Protein AF-A0A2J8X4L7-F1 (afdb_monomer_lite)

Structure (mmCIF, N/CA/C/O backbone):
data_AF-A0A2J8X4L7-F1
#
_entry.id   AF-A0A2J8X4L7-F1
#
loop_
_atom_site.group_PDB
_atom_site.id
_atom_site.type_symbol
_atom_site.label_atom_id
_atom_site.label_alt_id
_atom_site.label_comp_id
_atom_site.label_asym_id
_atom_site.label_entity_id
_atom_site.label_seq_id
_atom_site.pdbx_PDB_ins_code
_atom_site.Cartn_x
_atom_site.Cartn_y
_atom_site.Cartn_z
_atom_site.occupancy
_atom_site.B_iso_or_equiv
_atom_site.auth_seq_id
_atom_site.auth_comp_id
_atom_site.auth_asym_id
_atom_site.auth_atom_id
_atom_site.pdbx_PDB_model_num
ATOM 1 N N . MET A 1 1 ? 65.321 -14.243 25.530 1.00 41.88 1 MET A N 1
ATOM 2 C CA . MET A 1 1 ? 64.568 -14.262 24.257 1.00 41.88 1 MET A CA 1
ATOM 3 C C . MET A 1 1 ? 63.182 -13.701 24.547 1.00 41.88 1 MET A C 1
ATOM 5 O O . MET A 1 1 ? 62.448 -14.316 25.307 1.00 41.88 1 MET A O 1
ATOM 9 N N . LYS A 1 2 ? 62.900 -12.460 24.127 1.00 49.28 2 LYS A N 1
ATOM 10 C CA . LYS A 1 2 ? 61.710 -11.702 24.555 1.00 49.28 2 LYS A CA 1
ATOM 11 C C . LYS A 1 2 ? 60.531 -11.986 23.617 1.00 49.28 2 LYS A C 1
ATOM 13 O O . LYS A 1 2 ? 60.676 -11.901 22.403 1.00 49.28 2 LYS A O 1
ATOM 18 N N . LEU A 1 3 ? 59.402 -12.346 24.229 1.00 53.72 3 LEU A N 1
ATOM 19 C CA . LEU A 1 3 ? 58.097 -12.637 23.634 1.00 53.72 3 LEU A CA 1
ATOM 20 C C . LEU A 1 3 ? 57.645 -11.536 22.662 1.00 53.72 3 LEU A C 1
ATOM 22 O O . LEU A 1 3 ? 57.226 -10.465 23.090 1.00 53.72 3 LEU A O 1
ATOM 26 N N . LEU A 1 4 ? 57.670 -11.833 21.363 1.00 53.97 4 LEU A N 1
ATOM 27 C CA . LEU A 1 4 ? 57.126 -10.981 20.302 1.00 53.97 4 LEU A CA 1
ATOM 28 C C . LEU A 1 4 ? 55.943 -11.680 19.602 1.00 53.97 4 LEU A C 1
ATOM 30 O O . LEU A 1 4 ? 55.867 -11.715 18.385 1.00 53.97 4 LEU A O 1
ATOM 34 N N . HIS A 1 5 ? 55.047 -12.317 20.360 1.00 58.62 5 HIS A N 1
ATOM 35 C CA . HIS A 1 5 ? 53.978 -13.159 19.795 1.00 58.62 5 HIS A CA 1
ATOM 36 C C . HIS A 1 5 ? 52.520 -12.667 19.961 1.00 58.62 5 HIS A C 1
ATOM 38 O O . HIS A 1 5 ? 51.714 -13.035 19.109 1.00 58.62 5 HIS A O 1
ATOM 44 N N . PRO A 1 6 ? 52.114 -11.826 20.943 1.00 57.22 6 PRO A N 1
ATOM 45 C CA . PRO A 1 6 ? 50.683 -11.546 21.125 1.00 57.22 6 PRO A CA 1
ATOM 46 C C . PRO A 1 6 ? 50.122 -10.506 20.136 1.00 57.22 6 PRO A C 1
ATOM 48 O O . PRO A 1 6 ? 48.962 -10.590 19.743 1.00 57.22 6 PRO A O 1
ATOM 51 N N . ALA A 1 7 ? 50.938 -9.546 19.684 1.00 58.19 7 ALA A N 1
ATOM 52 C CA . ALA A 1 7 ? 50.479 -8.470 18.798 1.00 58.19 7 ALA A CA 1
ATOM 53 C C . ALA A 1 7 ? 50.222 -8.945 17.356 1.00 58.19 7 ALA A C 1
ATOM 55 O O . ALA A 1 7 ? 49.284 -8.486 16.707 1.00 58.19 7 ALA A O 1
ATOM 56 N N . PHE A 1 8 ? 51.017 -9.904 16.870 1.00 58.50 8 PHE A N 1
ATOM 57 C CA . PHE A 1 8 ? 50.880 -10.440 15.514 1.00 58.50 8 PHE A CA 1
ATOM 58 C C . PHE A 1 8 ? 49.604 -11.268 15.343 1.00 58.50 8 PHE A C 1
ATOM 60 O O . PHE A 1 8 ? 48.940 -11.152 14.317 1.00 58.50 8 PHE A O 1
ATOM 67 N N . GLN A 1 9 ? 49.220 -12.050 16.357 1.00 60.84 9 GLN A N 1
ATOM 68 C CA . GLN A 1 9 ? 47.993 -12.848 16.298 1.00 60.84 9 GLN A CA 1
ATOM 69 C C . GLN A 1 9 ? 46.729 -11.986 16.319 1.00 60.84 9 GLN A C 1
ATOM 71 O O . GLN A 1 9 ? 45.790 -12.266 15.580 1.00 60.84 9 GLN A O 1
ATOM 76 N N . SER A 1 10 ? 46.725 -10.904 17.103 1.00 65.75 10 SER A N 1
ATOM 77 C CA . SER A 1 10 ? 45.596 -9.967 17.145 1.00 65.75 10 SER A CA 1
ATOM 78 C C . SER A 1 10 ? 45.415 -9.235 15.808 1.00 65.75 10 SER A C 1
ATOM 80 O O . SER A 1 10 ? 44.303 -9.119 15.298 1.00 65.75 10 SER A O 1
ATOM 82 N N . CYS A 1 11 ? 46.521 -8.828 15.178 1.00 65.94 11 CYS A N 1
ATOM 83 C CA . CYS A 1 11 ? 46.486 -8.182 13.866 1.00 65.94 11 CYS A CA 1
ATOM 84 C C . CYS A 1 11 ? 45.993 -9.142 12.766 1.00 65.94 11 CYS A C 1
ATOM 86 O O . CYS A 1 11 ? 45.191 -8.757 11.920 1.00 65.94 11 CYS A O 1
ATOM 88 N N . LEU A 1 12 ? 46.408 -10.413 12.821 1.00 69.62 12 LEU A N 1
ATOM 89 C CA . LEU A 1 12 ? 46.002 -11.445 11.862 1.00 69.62 12 LEU A CA 1
ATOM 90 C C . LEU A 1 12 ? 44.518 -11.841 12.001 1.00 69.62 12 LEU A C 1
ATOM 92 O O . LEU A 1 12 ? 43.857 -12.140 11.012 1.00 69.62 12 LEU A O 1
ATOM 96 N N . LEU A 1 13 ? 43.970 -11.814 13.219 1.00 70.75 13 LEU A N 1
ATOM 97 C CA . LEU A 1 13 ? 42.541 -12.049 13.454 1.00 70.75 13 LEU A CA 1
ATOM 98 C C . LEU A 1 13 ? 41.678 -10.884 12.946 1.00 70.75 13 LEU A C 1
ATOM 100 O O . LEU A 1 13 ? 40.623 -11.115 12.357 1.00 70.75 13 LEU A O 1
ATOM 104 N N . LEU A 1 14 ? 42.137 -9.640 13.115 1.00 68.81 14 LEU A N 1
ATOM 105 C CA . LEU A 1 14 ? 41.434 -8.455 12.613 1.00 68.81 14 LEU A CA 1
ATOM 106 C C . LEU A 1 14 ? 41.396 -8.401 11.078 1.00 68.81 14 LEU A C 1
ATOM 108 O O . LEU A 1 14 ? 40.374 -8.009 10.513 1.00 68.81 14 LEU A O 1
ATOM 112 N N . THR A 1 15 ? 42.458 -8.838 10.392 1.00 67.88 15 THR A N 1
ATOM 113 C CA . THR A 1 15 ? 42.451 -8.932 8.922 1.00 67.88 15 THR A CA 1
ATOM 114 C C . THR A 1 15 ? 41.517 -10.035 8.424 1.00 67.88 15 THR A C 1
ATOM 116 O O . THR A 1 15 ? 40.783 -9.814 7.462 1.00 67.88 15 THR A O 1
ATOM 119 N N . LEU A 1 16 ? 41.460 -11.184 9.107 1.00 66.56 16 LEU A N 1
ATOM 120 C CA . LEU A 1 16 ? 40.540 -12.277 8.764 1.00 66.56 16 LEU A CA 1
ATOM 121 C C . LEU A 1 16 ? 39.060 -11.892 8.945 1.00 66.56 16 LEU A C 1
ATOM 123 O O . LEU A 1 16 ? 38.248 -12.210 8.078 1.00 66.56 16 LEU A O 1
ATOM 127 N N . LEU A 1 17 ? 38.700 -11.151 10.004 1.00 65.38 17 LEU A N 1
ATOM 128 C CA . LEU A 1 17 ? 37.323 -10.659 10.186 1.00 65.38 17 LEU A CA 1
ATOM 129 C C . LEU A 1 17 ? 36.916 -9.602 9.143 1.00 65.38 17 LEU A C 1
ATOM 131 O O . LEU A 1 17 ? 35.737 -9.510 8.797 1.00 65.38 17 LEU A O 1
ATOM 135 N N . GLY A 1 18 ? 37.870 -8.818 8.630 1.00 61.31 18 GLY A N 1
ATOM 136 C CA . GLY A 1 18 ? 37.622 -7.847 7.560 1.00 61.31 18 GLY A CA 1
ATOM 137 C C . GLY A 1 18 ? 37.241 -8.505 6.230 1.00 61.31 18 GLY A C 1
ATOM 138 O O . GLY A 1 18 ? 36.377 -7.991 5.523 1.00 61.31 18 GLY A O 1
ATOM 139 N N . LEU A 1 19 ? 37.817 -9.674 5.927 1.00 59.84 19 LEU A N 1
ATOM 140 C CA . LEU A 1 19 ? 37.539 -10.423 4.694 1.00 59.84 19 LEU A CA 1
ATOM 141 C C . LEU A 1 19 ? 36.166 -11.115 4.686 1.00 59.84 19 LEU A C 1
ATOM 143 O O . LEU A 1 19 ? 35.641 -11.400 3.615 1.00 59.84 19 LEU A O 1
ATOM 147 N N . TRP A 1 20 ? 35.555 -11.375 5.845 1.00 55.44 20 TRP A N 1
ATOM 148 C CA . TRP A 1 20 ? 34.217 -11.985 5.915 1.00 55.44 20 TRP A CA 1
ATOM 149 C C . TRP A 1 20 ? 33.065 -10.979 5.863 1.00 55.44 20 TRP A C 1
ATOM 151 O O . TRP A 1 20 ? 31.916 -11.378 5.688 1.00 55.44 20 TRP A O 1
ATOM 161 N N . ARG A 1 21 ? 33.345 -9.674 5.978 1.00 56.53 21 ARG A N 1
ATOM 162 C CA . ARG A 1 21 ? 32.320 -8.626 5.841 1.00 56.53 21 ARG A CA 1
ATOM 163 C C . ARG A 1 21 ? 32.002 -8.244 4.398 1.00 56.53 21 ARG A C 1
ATOM 165 O O . ARG A 1 21 ? 31.060 -7.490 4.183 1.00 56.53 21 ARG A O 1
ATOM 172 N N . THR A 1 22 ? 32.721 -8.773 3.414 1.00 55.75 22 THR A N 1
ATOM 173 C CA . THR A 1 22 ? 32.337 -8.628 2.009 1.00 55.75 22 THR A CA 1
ATOM 174 C C . THR A 1 22 ? 31.412 -9.779 1.628 1.00 55.75 22 THR A C 1
ATOM 176 O O . THR A 1 22 ? 31.805 -10.715 0.933 1.00 55.75 22 THR A O 1
ATOM 179 N N . THR A 1 23 ? 30.173 -9.748 2.118 1.00 59.75 23 THR A N 1
ATOM 180 C CA . THR A 1 23 ? 29.105 -10.509 1.465 1.00 59.75 23 THR A CA 1
ATOM 181 C C . THR A 1 23 ? 28.982 -9.988 0.034 1.00 59.75 23 THR A C 1
ATOM 183 O O . THR A 1 23 ? 28.881 -8.770 -0.136 1.00 59.75 23 THR A O 1
ATOM 186 N N . PRO A 1 24 ? 29.000 -10.849 -0.996 1.00 52.00 24 PRO A N 1
ATOM 187 C CA . PRO A 1 24 ? 28.697 -10.406 -2.341 1.00 52.00 24 PRO A CA 1
ATOM 188 C C . PRO A 1 24 ? 27.231 -9.989 -2.334 1.00 52.00 24 PRO A C 1
ATOM 190 O O . PRO A 1 24 ? 26.341 -10.821 -2.155 1.00 52.00 24 PRO A O 1
ATOM 193 N N . GLU A 1 25 ? 26.978 -8.695 -2.486 1.00 56.75 25 GLU A N 1
ATOM 194 C CA . GLU A 1 25 ? 25.675 -8.242 -2.939 1.00 56.75 25 GLU A CA 1
ATOM 195 C C . GLU A 1 25 ? 25.416 -8.975 -4.259 1.00 56.75 25 GLU A C 1
ATOM 197 O O . GLU A 1 25 ? 26.268 -8.970 -5.153 1.00 56.75 25 GLU A O 1
ATOM 202 N N . ALA A 1 26 ? 24.304 -9.706 -4.350 1.00 54.38 26 ALA A N 1
ATOM 203 C CA . ALA A 1 26 ? 23.926 -10.449 -5.546 1.00 54.38 26 ALA A CA 1
ATOM 204 C C . ALA A 1 26 ? 23.531 -9.456 -6.649 1.00 54.38 26 ALA A C 1
ATOM 206 O O . ALA A 1 26 ? 22.364 -9.260 -6.971 1.00 54.38 26 ALA A O 1
ATOM 207 N N . HIS A 1 27 ? 24.521 -8.771 -7.203 1.00 52.62 27 HIS A N 1
ATOM 208 C CA . HIS A 1 27 ? 24.383 -7.873 -8.328 1.00 52.62 27 HIS A CA 1
ATOM 209 C C . HIS A 1 27 ? 24.636 -8.669 -9.596 1.00 52.62 27 HIS A C 1
ATOM 211 O O . HIS A 1 27 ? 25.738 -8.701 -10.142 1.00 52.62 27 HIS A O 1
ATOM 217 N N . ALA A 1 28 ? 23.580 -9.312 -10.087 1.00 53.94 28 ALA A N 1
ATOM 218 C CA . ALA A 1 28 ? 23.499 -9.696 -11.488 1.00 53.94 28 ALA A CA 1
ATOM 219 C C . ALA A 1 28 ? 23.266 -8.429 -12.336 1.00 53.94 28 ALA A C 1
ATOM 221 O O . ALA A 1 28 ? 22.210 -8.237 -12.932 1.00 53.94 28 ALA A O 1
ATOM 222 N N . SER A 1 29 ? 24.242 -7.522 -12.343 1.00 51.88 29 SER A N 1
ATOM 223 C CA . SER A 1 29 ? 24.192 -6.295 -13.134 1.00 51.88 29 SER A CA 1
ATOM 224 C C . SER A 1 29 ? 24.760 -6.587 -14.518 1.00 51.88 29 SER A C 1
ATOM 226 O O . SER A 1 29 ? 25.973 -6.621 -14.713 1.00 51.88 29 SER A O 1
ATOM 228 N N . SER A 1 30 ? 23.876 -6.815 -15.490 1.00 56.31 30 SER A N 1
ATOM 229 C CA . SER A 1 30 ? 24.248 -6.784 -16.906 1.00 56.31 30 SER A CA 1
ATOM 230 C C . SER A 1 30 ? 24.681 -5.356 -17.268 1.00 56.31 30 SER A C 1
ATOM 232 O O . SER A 1 30 ? 23.927 -4.420 -16.977 1.00 56.31 30 SER A O 1
ATOM 234 N N . PRO A 1 31 ? 25.845 -5.140 -17.907 1.00 53.81 31 PRO A N 1
ATOM 235 C CA . PRO A 1 31 ? 26.269 -3.804 -18.300 1.00 53.81 31 PRO A CA 1
ATOM 236 C C . PRO A 1 31 ? 25.279 -3.245 -19.331 1.00 53.81 31 PRO A C 1
ATOM 238 O O . PRO A 1 31 ? 25.219 -3.727 -20.459 1.00 53.81 31 PRO A O 1
ATOM 241 N N . GLY A 1 32 ? 24.474 -2.257 -18.930 1.00 64.69 32 GLY A N 1
ATOM 242 C CA . GLY A 1 32 ? 23.576 -1.512 -19.822 1.00 64.69 32 GLY A CA 1
ATOM 243 C C . GLY A 1 32 ? 22.081 -1.565 -19.492 1.00 64.69 32 GLY A C 1
ATOM 244 O O . GLY A 1 32 ? 21.329 -0.788 -20.075 1.00 64.69 32 GLY A O 1
ATOM 245 N N . ALA A 1 33 ? 21.631 -2.407 -18.557 1.00 64.25 33 ALA A N 1
ATOM 246 C CA . ALA A 1 33 ? 20.255 -2.333 -18.060 1.00 64.25 33 ALA A CA 1
ATOM 247 C C . ALA A 1 33 ? 20.178 -1.334 -16.890 1.00 64.25 33 ALA A C 1
ATOM 249 O O . ALA A 1 33 ? 21.049 -1.385 -16.015 1.00 64.25 33 ALA A O 1
ATOM 250 N N . PRO A 1 34 ? 19.175 -0.434 -16.832 1.00 68.94 34 PRO A N 1
ATOM 251 C CA . PRO A 1 34 ? 18.938 0.345 -15.623 1.00 68.94 34 PRO A CA 1
ATOM 252 C C . PRO A 1 34 ? 18.727 -0.633 -14.465 1.00 68.94 34 PRO A C 1
ATOM 254 O O . PRO A 1 34 ? 17.898 -1.540 -14.551 1.00 68.94 34 PRO A O 1
ATOM 257 N N . ALA A 1 35 ? 19.528 -0.495 -13.410 1.00 79.56 35 ALA A N 1
ATOM 258 C CA . ALA A 1 35 ? 19.450 -1.385 -12.264 1.00 79.56 35 ALA A CA 1
ATOM 259 C C . ALA A 1 35 ? 18.067 -1.239 -11.610 1.00 79.56 35 ALA A C 1
ATOM 261 O O . ALA A 1 35 ? 17.707 -0.158 -11.142 1.00 79.56 35 ALA A O 1
ATOM 262 N N . ILE A 1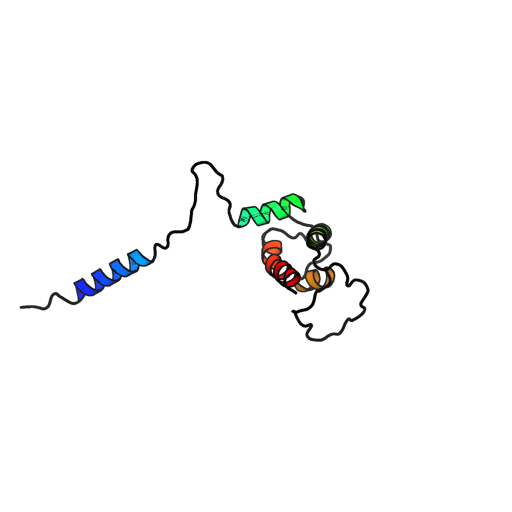 36 ? 17.287 -2.323 -11.598 1.00 88.88 36 ILE A N 1
ATOM 263 C CA . ILE A 1 36 ? 16.029 -2.385 -10.853 1.00 88.88 36 ILE A CA 1
ATOM 264 C C . ILE A 1 36 ? 16.359 -2.205 -9.371 1.00 88.88 36 ILE A C 1
ATOM 266 O O . ILE A 1 36 ? 17.175 -2.938 -8.813 1.00 88.88 36 ILE A O 1
ATOM 270 N N . SER A 1 37 ? 15.732 -1.215 -8.742 1.00 92.94 37 SER A N 1
ATOM 271 C CA . SER A 1 37 ? 15.904 -0.894 -7.324 1.00 92.94 37 SER A CA 1
ATOM 272 C C . SER A 1 37 ? 14.592 -1.089 -6.569 1.00 92.94 37 SER A C 1
ATOM 274 O O . SER A 1 37 ? 13.518 -1.089 -7.172 1.00 92.94 37 SER A O 1
ATOM 276 N N . ALA A 1 38 ? 14.639 -1.199 -5.239 1.00 91.62 38 ALA A N 1
ATOM 277 C CA . ALA A 1 38 ? 13.419 -1.281 -4.429 1.00 91.62 38 ALA A CA 1
ATOM 278 C C . ALA A 1 38 ? 12.469 -0.089 -4.679 1.00 91.62 38 ALA A C 1
ATOM 280 O O . ALA A 1 38 ? 11.258 -0.268 -4.782 1.00 91.62 38 ALA A O 1
ATOM 281 N N . ALA A 1 39 ? 13.026 1.112 -4.869 1.00 93.44 39 ALA A N 1
ATOM 282 C CA . ALA A 1 39 ? 12.257 2.318 -5.170 1.00 93.44 39 ALA A CA 1
ATOM 283 C C . ALA A 1 39 ? 11.525 2.245 -6.521 1.00 93.44 39 ALA A C 1
ATOM 285 O O . ALA A 1 39 ? 10.461 2.841 -6.663 1.00 93.44 39 ALA A O 1
ATOM 286 N N . SER A 1 40 ? 12.055 1.501 -7.501 1.00 94.81 40 SER A N 1
ATOM 287 C CA . SER A 1 40 ? 11.438 1.403 -8.8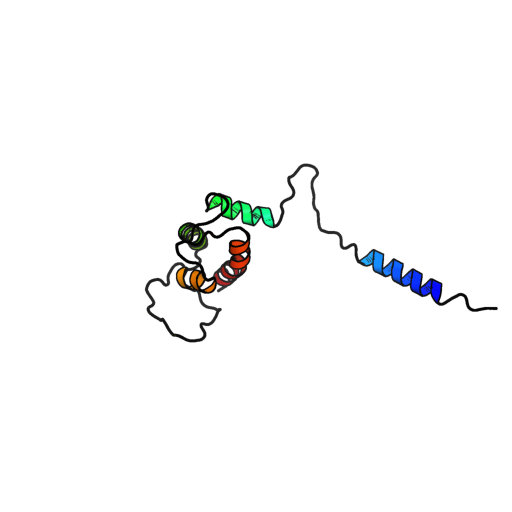31 1.00 94.81 40 SER A CA 1
ATOM 288 C C . SER A 1 40 ? 10.048 0.758 -8.800 1.00 94.81 40 SER A C 1
ATOM 290 O O . SER A 1 40 ? 9.163 1.206 -9.521 1.00 94.81 40 SER A O 1
ATOM 292 N N . PHE A 1 41 ? 9.815 -0.215 -7.913 1.00 95.69 41 PHE A N 1
ATOM 293 C CA . PHE A 1 41 ? 8.500 -0.845 -7.748 1.00 95.69 41 PHE A CA 1
ATOM 294 C C . PHE A 1 41 ? 7.475 0.116 -7.145 1.00 95.69 41 PHE A C 1
ATOM 296 O O . PHE A 1 41 ? 6.338 0.194 -7.602 1.00 95.69 41 PHE A O 1
ATOM 303 N N . LEU A 1 42 ? 7.889 0.869 -6.127 1.00 95.62 42 LEU A N 1
ATOM 304 C CA . LEU A 1 42 ? 7.044 1.863 -5.475 1.00 95.62 42 LEU A CA 1
ATOM 305 C C . LEU A 1 42 ? 6.670 2.993 -6.443 1.00 95.62 42 LEU A C 1
ATOM 307 O O . LEU A 1 42 ? 5.504 3.374 -6.533 1.00 95.62 42 LEU A O 1
ATOM 311 N N . GLN A 1 43 ? 7.653 3.474 -7.209 1.00 95.38 43 GLN A N 1
ATOM 312 C CA . GLN A 1 43 ? 7.447 4.510 -8.214 1.00 95.38 43 GLN A CA 1
ATOM 313 C C . GLN A 1 43 ? 6.531 4.027 -9.345 1.00 95.38 43 GLN A C 1
ATOM 315 O O . GLN A 1 43 ? 5.672 4.786 -9.783 1.00 95.38 43 GLN A O 1
ATOM 320 N N . ASP A 1 44 ? 6.672 2.775 -9.795 1.00 96.00 44 ASP A N 1
ATOM 321 C CA . ASP A 1 44 ? 5.786 2.186 -10.806 1.00 96.00 44 ASP A CA 1
ATOM 322 C C . ASP A 1 44 ? 4.328 2.129 -10.323 1.00 96.00 44 ASP A C 1
ATOM 324 O O . ASP A 1 44 ? 3.421 2.512 -11.061 1.00 96.00 44 ASP A O 1
ATOM 328 N N . LEU A 1 45 ? 4.089 1.740 -9.066 1.00 97.00 45 LEU A N 1
ATOM 329 C CA . LEU A 1 45 ? 2.742 1.736 -8.486 1.00 97.00 45 LEU A CA 1
ATOM 330 C C . LEU A 1 45 ? 2.141 3.145 -8.415 1.00 97.00 45 LEU A C 1
ATOM 332 O O . LEU A 1 45 ? 1.000 3.349 -8.834 1.00 97.00 45 LEU A O 1
ATOM 336 N N . ILE A 1 46 ? 2.908 4.124 -7.929 1.00 97.31 46 ILE A N 1
ATOM 337 C CA . ILE A 1 46 ? 2.459 5.521 -7.856 1.00 97.31 46 ILE A CA 1
ATOM 338 C C . ILE A 1 46 ? 2.194 6.074 -9.256 1.00 97.31 46 ILE A C 1
ATOM 340 O O . ILE A 1 46 ? 1.187 6.741 -9.465 1.00 97.31 46 ILE A O 1
ATOM 344 N N . HIS A 1 47 ? 3.045 5.759 -10.230 1.00 96.31 47 HIS A N 1
ATOM 345 C CA . HIS A 1 47 ? 2.861 6.200 -11.608 1.00 96.31 47 HIS A CA 1
ATOM 346 C C . HIS A 1 47 ? 1.626 5.573 -12.266 1.00 96.31 47 HIS A C 1
ATOM 348 O O . HIS A 1 47 ? 0.915 6.239 -13.014 1.00 96.31 47 HIS A O 1
ATOM 354 N N . ARG A 1 48 ? 1.356 4.293 -11.990 1.00 96.62 48 ARG A N 1
ATOM 355 C CA . ARG A 1 48 ? 0.251 3.552 -12.608 1.00 96.62 48 ARG A CA 1
ATOM 356 C C . ARG A 1 48 ? -1.117 3.943 -12.056 1.00 96.62 48 ARG A C 1
ATOM 358 O O . ARG A 1 48 ? -2.090 3.937 -12.806 1.00 96.62 48 ARG A O 1
ATOM 365 N N . TYR A 1 49 ? -1.202 4.224 -10.759 1.00 97.44 49 TYR A N 1
ATOM 366 C CA . TYR A 1 49 ? -2.477 4.480 -10.083 1.00 97.44 49 TYR A CA 1
ATOM 367 C C . TYR A 1 49 ? -2.682 5.945 -9.682 1.00 97.44 49 TYR A C 1
ATOM 369 O O . TYR A 1 49 ? -3.815 6.333 -9.402 1.00 97.44 49 TYR A O 1
ATOM 377 N N . GLY A 1 50 ? -1.619 6.745 -9.621 1.00 96.62 50 GLY A N 1
ATOM 378 C CA . GLY A 1 50 ? -1.620 8.088 -9.048 1.00 96.62 50 GLY A CA 1
ATOM 379 C C . GLY A 1 50 ? -1.389 9.213 -10.043 1.00 96.62 50 GLY A C 1
ATOM 380 O O . GLY A 1 50 ? -1.321 9.021 -11.254 1.00 96.62 50 GLY A O 1
ATOM 381 N N . GLU A 1 51 ? -1.269 10.416 -9.488 1.00 94.00 51 GLU A N 1
ATOM 382 C CA . GLU A 1 51 ? -0.978 11.653 -10.208 1.00 94.00 51 GLU A CA 1
ATOM 383 C C . GLU A 1 51 ? -0.004 12.503 -9.381 1.00 94.00 51 GLU A C 1
ATOM 385 O O . GLU A 1 51 ? -0.144 12.620 -8.163 1.00 94.00 51 GLU A O 1
ATOM 390 N N . GLY A 1 52 ? 0.987 13.117 -10.035 1.00 88.81 52 GLY A N 1
ATOM 391 C CA . GLY A 1 52 ? 1.924 14.033 -9.371 1.00 88.81 52 GLY A CA 1
ATOM 392 C C . GLY A 1 52 ? 2.659 13.409 -8.178 1.00 88.81 52 GLY A C 1
ATOM 393 O O . GLY A 1 52 ? 2.662 13.992 -7.098 1.00 88.81 52 GLY A O 1
ATOM 394 N N . ASP A 1 53 ? 3.224 12.212 -8.368 1.00 94.94 53 ASP A N 1
ATOM 395 C CA . ASP A 1 53 ? 4.007 11.462 -7.369 1.00 94.94 53 ASP A CA 1
ATOM 396 C C . ASP A 1 53 ? 3.245 11.055 -6.093 1.00 94.94 53 ASP A C 1
ATOM 398 O O . ASP A 1 53 ? 3.849 10.722 -5.071 1.00 94.94 53 ASP A O 1
ATOM 402 N N . SER A 1 54 ? 1.911 11.035 -6.141 1.00 97.75 54 SER A N 1
ATOM 403 C CA . SER A 1 54 ? 1.086 10.593 -5.017 1.00 97.75 54 SER A CA 1
ATOM 404 C C . SER A 1 54 ? -0.213 9.924 -5.461 1.00 97.75 54 SER A C 1
ATOM 406 O O . SER A 1 54 ? -0.656 10.053 -6.603 1.00 97.75 54 SER A O 1
ATOM 408 N N . LEU A 1 55 ? -0.841 9.214 -4.530 1.00 98.44 55 LEU A N 1
ATOM 409 C CA . LEU A 1 55 ? -2.183 8.666 -4.671 1.00 98.44 55 LEU A CA 1
ATOM 410 C C . LEU A 1 55 ? -3.163 9.494 -3.839 1.00 98.44 55 LEU A C 1
ATOM 412 O O . LEU A 1 55 ? -2.904 9.841 -2.686 1.00 98.44 55 LEU A O 1
ATOM 416 N N . THR A 1 56 ? -4.334 9.763 -4.399 1.00 98.00 56 THR A N 1
ATOM 417 C CA . THR A 1 56 ? -5.523 10.083 -3.603 1.00 98.00 56 THR A CA 1
ATOM 418 C C . THR A 1 56 ? -6.034 8.830 -2.891 1.00 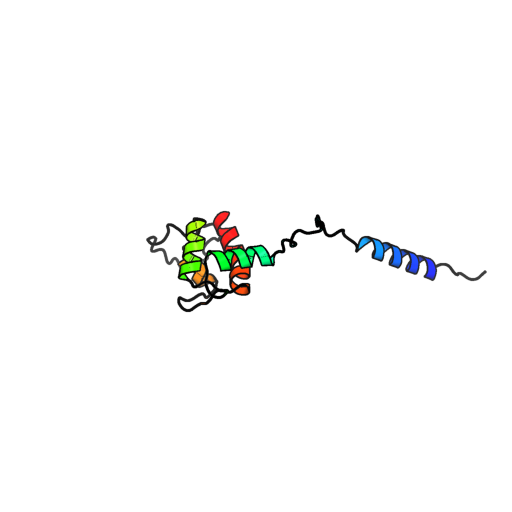98.00 56 THR A C 1
ATOM 420 O O . THR A 1 56 ? -5.742 7.702 -3.300 1.00 98.00 56 THR A O 1
ATOM 423 N N . LEU A 1 57 ? -6.869 9.003 -1.863 1.00 97.31 57 LEU A N 1
ATOM 424 C CA . LEU A 1 57 ? -7.471 7.865 -1.165 1.00 97.31 57 LEU A CA 1
AT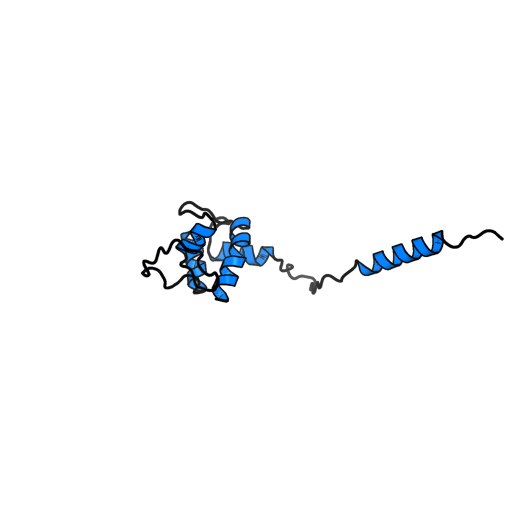OM 425 C C . LEU A 1 57 ? -8.329 6.991 -2.100 1.00 97.31 57 LEU A C 1
ATOM 427 O O . LEU A 1 57 ? -8.320 5.763 -2.003 1.00 97.31 57 LEU A O 1
ATOM 431 N N . GLN A 1 58 ? -9.016 7.612 -3.063 1.00 96.81 58 GLN A N 1
ATOM 432 C CA . GLN A 1 58 ? -9.790 6.902 -4.082 1.00 96.81 58 GLN A CA 1
ATOM 433 C C . GLN A 1 58 ? -8.894 6.069 -5.014 1.00 96.81 58 GLN A C 1
ATOM 435 O O . GLN A 1 58 ? -9.243 4.935 -5.341 1.00 96.81 58 GLN A O 1
ATOM 440 N N . GLN A 1 59 ? -7.742 6.601 -5.429 1.00 98.25 59 GLN A N 1
ATOM 441 C CA . GLN A 1 59 ? -6.778 5.871 -6.262 1.00 98.25 59 GLN A CA 1
ATOM 442 C C . GLN A 1 59 ? -6.130 4.713 -5.500 1.00 98.25 59 GLN A C 1
ATOM 444 O O . GLN A 1 59 ? -6.034 3.610 -6.037 1.00 98.25 59 GLN A O 1
ATOM 449 N N . LEU A 1 60 ? -5.779 4.916 -4.225 1.00 97.69 60 LEU A N 1
ATOM 450 C CA . LEU A 1 60 ? -5.321 3.826 -3.365 1.00 97.69 60 LEU A CA 1
ATOM 451 C C . LEU A 1 60 ? -6.403 2.744 -3.237 1.00 97.69 60 LEU A C 1
ATOM 453 O O . LEU A 1 60 ? -6.112 1.563 -3.395 1.00 97.69 60 LEU A O 1
ATOM 457 N N . LYS A 1 61 ? -7.672 3.122 -3.044 1.00 96.38 61 LYS A N 1
ATOM 458 C CA . LYS A 1 61 ? -8.790 2.165 -3.027 1.00 96.38 61 LYS A CA 1
ATOM 459 C C . LYS A 1 61 ? -8.929 1.399 -4.343 1.00 96.38 61 LYS A C 1
ATOM 461 O O . LYS A 1 61 ? -9.211 0.207 -4.313 1.00 96.38 61 LYS A O 1
ATOM 466 N N . ALA A 1 62 ? -8.723 2.052 -5.485 1.00 96.50 62 ALA A N 1
ATOM 467 C CA . ALA A 1 62 ? -8.740 1.387 -6.786 1.00 96.50 62 ALA A CA 1
ATOM 468 C C . ALA A 1 62 ? -7.609 0.351 -6.919 1.00 96.50 62 ALA A C 1
ATOM 470 O O . ALA A 1 62 ? -7.868 -0.756 -7.390 1.00 96.50 62 ALA A O 1
ATOM 471 N N . LEU A 1 63 ? -6.400 0.673 -6.441 1.00 97.12 63 LEU A N 1
ATOM 472 C CA . LEU A 1 63 ? -5.293 -0.284 -6.339 1.00 97.12 63 LEU A CA 1
ATOM 473 C C . LEU A 1 63 ? -5.675 -1.487 -5.464 1.00 97.12 63 LEU A C 1
ATOM 475 O O . LEU A 1 63 ? -5.491 -2.623 -5.886 1.00 97.12 63 LEU A O 1
ATOM 479 N N . LEU A 1 64 ? -6.248 -1.259 -4.277 1.00 96.62 64 LEU A N 1
ATOM 480 C CA . LEU A 1 64 ? -6.659 -2.356 -3.391 1.00 96.62 64 LEU A CA 1
ATOM 481 C C . LEU A 1 64 ? -7.743 -3.232 -4.016 1.00 96.62 64 LEU A C 1
ATOM 483 O O . LEU A 1 64 ? -7.638 -4.452 -3.961 1.00 96.62 64 LEU A O 1
ATOM 487 N N . ASN A 1 65 ? -8.727 -2.627 -4.681 1.00 95.00 65 ASN A N 1
ATOM 488 C CA . ASN A 1 65 ? -9.759 -3.369 -5.398 1.00 95.00 65 ASN A CA 1
ATOM 489 C C . ASN A 1 65 ? -9.174 -4.229 -6.528 1.00 95.00 65 ASN A C 1
ATOM 491 O O . ASN A 1 65 ? -9.659 -5.329 -6.751 1.00 95.00 65 ASN A O 1
ATOM 495 N N . HIS A 1 66 ? -8.144 -3.751 -7.238 1.00 96.12 66 HIS A N 1
ATOM 496 C CA . HIS A 1 66 ? -7.467 -4.539 -8.274 1.00 96.12 66 HIS A CA 1
ATOM 497 C C . HIS A 1 66 ? -6.753 -5.775 -7.707 1.00 96.12 66 HIS A C 1
ATOM 499 O O . HIS A 1 66 ? -6.585 -6.766 -8.411 1.00 96.12 66 HIS A O 1
ATOM 505 N N . LEU A 1 67 ? -6.343 -5.710 -6.441 1.00 95.38 67 LEU A N 1
ATOM 506 C CA . LEU A 1 67 ? -5.706 -6.803 -5.711 1.00 95.38 67 LEU A CA 1
ATOM 507 C C . LEU A 1 67 ? -6.715 -7.658 -4.924 1.00 95.38 67 LEU A C 1
ATOM 509 O O . LEU A 1 67 ? -6.294 -8.494 -4.133 1.00 95.38 67 LEU A O 1
ATOM 513 N N . ASP A 1 68 ? -8.022 -7.412 -5.080 1.00 93.06 68 ASP A N 1
ATOM 514 C CA . ASP A 1 68 ? -9.091 -8.007 -4.267 1.00 93.06 68 ASP A CA 1
ATOM 515 C C . ASP A 1 68 ? -8.894 -7.816 -2.743 1.00 93.06 68 ASP A C 1
ATOM 517 O O . ASP A 1 68 ? -9.383 -8.586 -1.916 1.00 93.06 68 ASP A O 1
ATOM 521 N N . VAL A 1 69 ? -8.221 -6.731 -2.340 1.00 93.69 69 VAL A N 1
ATOM 522 C CA . VAL A 1 69 ? -8.007 -6.358 -0.935 1.00 93.69 69 VAL A CA 1
ATOM 523 C C . VAL A 1 69 ? -9.110 -5.415 -0.460 1.00 93.69 69 VAL A C 1
ATOM 525 O O . VAL A 1 69 ? -9.342 -4.337 -1.009 1.00 93.69 69 VAL A O 1
ATOM 528 N N . GLY A 1 70 ? -9.786 -5.804 0.620 1.00 85.50 70 GLY A N 1
ATOM 529 C CA . GLY A 1 70 ? -10.837 -5.004 1.254 1.00 85.50 70 GLY A CA 1
ATOM 530 C C . GLY A 1 70 ? -12.138 -4.882 0.458 1.00 85.50 70 GLY A C 1
ATOM 531 O O . GLY A 1 70 ? -13.018 -4.097 0.835 1.00 85.50 70 GLY A O 1
ATOM 532 N N . VAL A 1 71 ? -12.293 -5.690 -0.595 1.00 79.50 71 VAL A N 1
ATOM 533 C CA . VAL A 1 71 ? -13.552 -5.881 -1.319 1.00 79.50 71 VAL A CA 1
ATOM 534 C C . VAL A 1 71 ? -14.466 -6.806 -0.499 1.00 79.50 71 VAL A C 1
ATOM 536 O O . VAL A 1 71 ? -14.067 -7.885 -0.080 1.00 79.50 71 VAL A O 1
ATOM 539 N N . GLY A 1 72 ? -15.704 -6.388 -0.204 1.00 59.59 72 GLY A N 1
ATOM 540 C CA . GLY A 1 72 ? -16.736 -7.318 0.297 1.00 59.59 72 GLY A CA 1
ATOM 541 C C . GLY A 1 72 ? -17.245 -7.179 1.740 1.00 59.59 72 GLY A C 1
ATOM 542 O O . GLY A 1 72 ? -18.058 -8.000 2.153 1.00 59.59 72 GLY A O 1
ATOM 543 N N . ARG A 1 73 ? -16.877 -6.147 2.515 1.00 60.09 73 ARG A N 1
ATOM 544 C CA . ARG A 1 73 ? -17.435 -5.945 3.882 1.00 60.09 73 ARG A CA 1
ATOM 545 C C . ARG A 1 73 ? -18.265 -4.678 4.105 1.00 60.09 73 ARG A C 1
ATOM 547 O O . ARG A 1 73 ? -18.634 -4.390 5.238 1.00 60.09 73 ARG A O 1
ATOM 554 N N . GLY A 1 74 ? -18.661 -3.977 3.041 1.00 53.28 74 GLY A N 1
ATOM 555 C CA . GLY A 1 74 ? -19.445 -2.732 3.124 1.00 53.28 74 GLY A CA 1
ATOM 556 C C . GLY A 1 74 ? -20.818 -2.823 3.817 1.00 53.28 74 GLY A C 1
ATOM 557 O O . GLY A 1 74 ? -21.408 -1.783 4.076 1.00 53.28 74 GLY A O 1
ATOM 558 N N . ASN A 1 75 ? -21.311 -4.025 4.151 1.00 47.19 75 ASN A N 1
ATOM 559 C CA . ASN A 1 75 ? -22.640 -4.239 4.741 1.00 47.19 75 ASN A CA 1
ATOM 560 C C . ASN A 1 75 ? -22.639 -5.006 6.075 1.00 47.19 75 ASN A C 1
ATOM 562 O O . ASN A 1 75 ? -23.712 -5.284 6.609 1.00 47.19 75 ASN A O 1
ATOM 566 N N . VAL A 1 76 ? -21.479 -5.364 6.638 1.00 51.09 76 VAL A N 1
ATOM 567 C CA . VAL A 1 76 ? -21.448 -5.991 7.968 1.00 51.09 76 VAL A CA 1
ATOM 568 C C . VAL A 1 76 ? -21.307 -4.875 8.995 1.00 51.09 76 VAL A C 1
ATOM 570 O O . VAL A 1 76 ? -20.205 -4.460 9.345 1.00 51.09 76 VAL A O 1
ATOM 573 N N . THR A 1 77 ? -22.450 -4.368 9.460 1.00 42.72 77 THR A N 1
ATOM 574 C CA . THR A 1 77 ? -22.597 -3.474 10.618 1.00 42.72 77 THR A CA 1
ATOM 575 C C . THR A 1 77 ? -22.140 -4.170 11.899 1.00 42.72 77 THR A C 1
ATOM 577 O O . THR A 1 77 ? -22.930 -4.458 12.795 1.00 42.72 77 THR A O 1
ATOM 580 N N . GLN A 1 78 ? -20.853 -4.480 11.995 1.00 49.25 78 GLN A N 1
ATOM 581 C CA . GLN A 1 78 ? -20.265 -5.037 13.197 1.00 49.25 78 GLN A CA 1
ATOM 582 C C . GLN A 1 78 ? -19.066 -4.179 13.590 1.00 49.25 78 GLN A C 1
ATOM 584 O O . GLN A 1 78 ? -17.894 -4.562 13.552 1.00 49.25 78 GLN A O 1
ATOM 589 N N . HIS A 1 79 ? -19.410 -2.963 14.015 1.00 49.22 79 HIS A N 1
ATOM 590 C CA . HIS A 1 79 ? -18.610 -2.161 14.932 1.00 49.22 79 HIS A CA 1
ATOM 591 C C . HIS A 1 79 ? -18.557 -2.881 16.295 1.00 49.22 79 HIS A C 1
ATOM 593 O O . HIS A 1 79 ? -19.057 -2.399 17.305 1.00 49.22 79 HIS A O 1
ATOM 599 N N . VAL A 1 80 ? -17.980 -4.085 16.337 1.00 50.78 80 VAL A N 1
ATOM 600 C CA . VAL A 1 80 ? -17.559 -4.683 17.601 1.00 50.78 80 VAL A CA 1
ATOM 601 C C . VAL A 1 80 ? -16.256 -3.989 17.952 1.00 50.78 80 VAL A C 1
ATOM 603 O O . VAL A 1 80 ? -15.210 -4.258 17.363 1.00 50.78 80 VAL A O 1
ATOM 606 N N . GLN A 1 81 ? -16.363 -3.029 18.869 1.00 51.22 81 GLN A N 1
ATOM 607 C CA . GLN A 1 81 ? -15.249 -2.413 19.584 1.00 51.22 81 GLN A CA 1
ATOM 608 C C . GLN A 1 81 ? -14.579 -3.484 20.458 1.00 51.22 81 GLN A C 1
ATOM 610 O O . GLN A 1 81 ? -14.790 -3.563 21.663 1.00 51.22 81 GLN A O 1
ATOM 615 N N . GLY A 1 82 ? -13.819 -4.364 19.820 1.00 56.94 82 GLY A N 1
ATOM 616 C CA . GLY A 1 82 ? -12.999 -5.388 20.449 1.00 56.94 82 GLY A CA 1
ATOM 617 C C . GLY A 1 82 ? -11.700 -5.537 19.671 1.00 56.94 82 GLY A C 1
ATOM 618 O O . GLY A 1 82 ? -11.576 -5.022 18.559 1.00 56.94 82 GLY A O 1
ATOM 619 N N . HIS A 1 83 ? -10.723 -6.229 20.253 1.00 58.38 83 HIS A N 1
ATOM 620 C CA . HIS A 1 83 ? -9.485 -6.575 19.562 1.00 58.38 83 HIS A CA 1
ATOM 621 C C . HIS A 1 83 ? -9.836 -7.412 18.322 1.00 58.38 83 HIS A C 1
ATOM 623 O O . HIS A 1 83 ? -10.178 -8.590 18.433 1.00 58.38 83 HIS A O 1
ATOM 629 N N . ARG A 1 84 ? -9.859 -6.780 17.143 1.00 68.12 84 ARG A N 1
ATOM 630 C CA . ARG A 1 84 ? -10.151 -7.472 15.888 1.00 68.12 84 ARG A CA 1
ATOM 631 C C . ARG A 1 84 ? -8.953 -8.354 15.563 1.00 68.12 84 ARG A C 1
ATOM 633 O O . ARG A 1 84 ? -7.822 -7.878 15.541 1.00 68.12 84 ARG A O 1
ATOM 640 N N . ASN A 1 85 ? -9.210 -9.640 15.349 1.00 81.19 85 ASN A N 1
ATOM 641 C CA . ASN A 1 85 ? -8.168 -10.582 14.978 1.00 81.19 85 ASN A CA 1
ATOM 642 C C . ASN A 1 85 ? -7.604 -10.189 13.603 1.00 81.19 85 ASN A C 1
ATOM 644 O O . ASN A 1 85 ? -8.369 -10.018 12.650 1.00 81.19 85 ASN A O 1
ATOM 648 N N . LEU A 1 86 ? -6.279 -10.046 13.519 1.00 82.06 86 LEU A N 1
ATOM 649 C CA . LEU A 1 86 ? -5.579 -9.709 12.281 1.00 82.06 86 LEU A CA 1
ATOM 650 C C . LEU A 1 86 ? -5.747 -10.796 11.211 1.00 82.06 86 LEU A C 1
ATOM 652 O O . LEU A 1 86 ? -5.668 -10.484 10.033 1.00 82.06 86 LEU A O 1
ATOM 656 N N . SER A 1 87 ? -6.095 -12.031 11.588 1.00 79.94 87 SER A N 1
ATOM 657 C CA . SER A 1 87 ? -6.401 -13.129 10.657 1.00 79.94 87 SER A CA 1
ATOM 658 C C . SER A 1 87 ? -7.741 -12.974 9.911 1.00 79.94 87 SER A C 1
ATOM 660 O O . SER A 1 87 ? -8.371 -13.970 9.565 1.00 79.94 87 SER A O 1
ATOM 662 N N . THR A 1 88 ? -8.277 -11.760 9.776 1.00 83.56 88 THR A N 1
ATOM 663 C CA . THR A 1 88 ? -9.536 -11.512 9.065 1.00 83.56 88 THR A CA 1
ATOM 664 C C . THR A 1 88 ? -9.359 -10.393 8.050 1.00 83.56 88 THR A C 1
ATOM 666 O O . THR A 1 88 ? -8.597 -9.457 8.281 1.00 83.56 88 THR A O 1
ATOM 669 N N . CYS A 1 89 ? -10.096 -10.454 6.939 1.00 88.31 89 CYS A N 1
ATOM 670 C CA . CYS A 1 89 ? -10.079 -9.384 5.943 1.00 88.31 89 CYS A CA 1
ATOM 671 C C . CYS A 1 89 ? -10.811 -8.134 6.462 1.00 88.31 89 CYS A C 1
ATOM 673 O O . CYS A 1 89 ? -11.957 -8.208 6.919 1.00 88.31 89 CYS A O 1
ATOM 675 N N . PHE A 1 90 ? -10.190 -6.969 6.354 1.00 90.44 90 PHE A N 1
ATOM 676 C CA . PHE A 1 90 ? -10.748 -5.677 6.745 1.00 90.44 90 PHE A CA 1
ATOM 677 C C . PHE A 1 90 ? -11.269 -4.922 5.524 1.00 90.44 90 PHE A C 1
ATOM 679 O O . PHE A 1 90 ? -10.807 -5.131 4.408 1.00 90.44 90 PHE A O 1
ATOM 686 N N . SER A 1 91 ? -12.243 -4.030 5.720 1.00 92.06 91 SER A N 1
ATOM 687 C CA . SER A 1 91 ? -12.683 -3.148 4.632 1.00 92.06 91 SER A CA 1
ATOM 688 C C . SER A 1 91 ? -11.595 -2.125 4.293 1.00 92.06 91 SER A C 1
ATOM 690 O O . SER A 1 91 ? -10.827 -1.741 5.174 1.00 92.06 91 SER A O 1
ATOM 692 N N . SER A 1 92 ? -11.565 -1.596 3.062 1.00 93.19 92 SER A N 1
ATOM 693 C CA . SER A 1 92 ? -10.605 -0.532 2.715 1.00 93.19 92 SER A CA 1
ATOM 694 C C . SER A 1 92 ? -10.704 0.665 3.673 1.00 9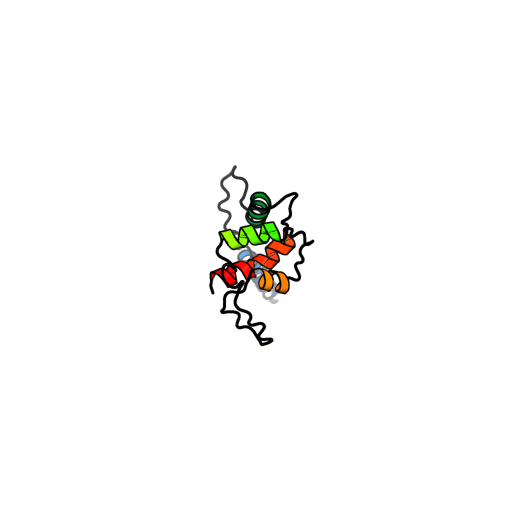3.19 92 SER A C 1
ATOM 696 O O . SER A 1 92 ? -9.691 1.259 4.004 1.00 93.19 92 SER A O 1
ATOM 698 N N . GLY A 1 93 ? -11.905 0.983 4.176 1.00 93.25 93 GLY A N 1
ATOM 699 C CA . GLY A 1 93 ? -12.100 2.052 5.160 1.00 93.25 93 GLY A CA 1
ATOM 700 C C . GLY A 1 93 ? -11.441 1.765 6.512 1.00 93.25 93 GLY A C 1
ATOM 701 O O . GLY A 1 93 ? -10.785 2.646 7.060 1.00 93.25 93 GLY A O 1
ATOM 702 N N . ASP A 1 94 ? -11.554 0.535 7.027 1.00 92.50 94 ASP A N 1
ATOM 703 C CA . ASP A 1 94 ? -10.852 0.129 8.255 1.00 92.50 94 ASP A CA 1
ATOM 704 C C . ASP A 1 94 ? -9.325 0.171 8.059 1.00 92.50 94 ASP A C 1
ATOM 706 O O . ASP A 1 94 ? -8.600 0.619 8.948 1.00 92.50 94 ASP A O 1
ATOM 710 N N . LEU A 1 95 ? -8.841 -0.257 6.886 1.00 94.44 95 LEU A N 1
ATOM 711 C CA . LEU A 1 95 ? -7.418 -0.213 6.539 1.00 94.44 95 LEU A CA 1
ATOM 712 C C . LEU A 1 95 ? -6.909 1.232 6.463 1.00 94.44 95 LEU A C 1
ATOM 714 O O . LEU A 1 95 ? -5.861 1.543 7.016 1.00 94.44 95 LEU A O 1
ATOM 718 N N . PHE A 1 96 ? -7.660 2.137 5.836 1.00 95.94 96 PHE A N 1
ATOM 719 C CA . PHE A 1 96 ? -7.302 3.557 5.767 1.00 95.94 96 PHE A CA 1
ATOM 720 C C . PHE A 1 96 ? -7.303 4.214 7.147 1.00 95.94 96 PHE A C 1
ATOM 722 O O . PHE A 1 96 ? -6.378 4.957 7.471 1.00 95.94 96 PHE A O 1
ATOM 729 N N . ALA A 1 97 ? -8.286 3.886 7.990 1.00 94.62 97 ALA A N 1
ATOM 730 C CA . ALA A 1 97 ? -8.351 4.383 9.358 1.00 94.62 97 ALA A CA 1
ATOM 731 C C . ALA A 1 97 ? -7.154 3.920 10.206 1.00 94.62 97 ALA A C 1
ATOM 733 O O . ALA A 1 97 ? -6.620 4.712 10.978 1.00 94.62 97 ALA A O 1
ATOM 734 N N . ALA A 1 98 ? -6.688 2.676 10.033 1.00 93.94 98 ALA A N 1
ATOM 735 C CA . ALA A 1 98 ? -5.515 2.157 10.743 1.00 93.94 98 ALA A CA 1
ATOM 736 C C . ALA A 1 98 ? -4.218 2.926 10.421 1.00 93.94 98 ALA A C 1
ATOM 738 O O . ALA A 1 98 ? -3.320 2.983 11.259 1.00 93.94 98 ALA A O 1
ATOM 739 N N . HIS A 1 99 ? -4.147 3.549 9.241 1.00 96.31 99 HIS A N 1
ATOM 740 C CA . HIS A 1 99 ? -3.021 4.373 8.784 1.00 96.31 99 HIS A CA 1
ATOM 741 C C . HIS A 1 99 ? -3.281 5.882 8.906 1.00 96.31 99 HIS A C 1
ATOM 743 O O . HIS A 1 99 ? -2.501 6.690 8.411 1.00 96.31 99 HIS A O 1
ATOM 749 N N . ASN A 1 100 ? -4.364 6.285 9.583 1.00 96.81 100 ASN A N 1
ATOM 750 C CA . ASN A 1 100 ? -4.787 7.684 9.727 1.00 96.81 100 ASN A CA 1
ATOM 751 C C . ASN A 1 100 ? -4.973 8.424 8.387 1.00 96.81 100 ASN A C 1
ATOM 753 O O . ASN A 1 100 ? -4.768 9.638 8.307 1.00 96.81 100 ASN A O 1
ATOM 757 N N . PHE A 1 101 ? -5.370 7.715 7.330 1.00 97.56 101 PHE A N 1
ATOM 758 C CA . PHE A 1 101 ? -5.665 8.338 6.043 1.00 97.56 101 PHE A CA 1
ATOM 759 C C . PHE A 1 101 ? -7.070 8.945 6.034 1.00 97.56 101 PHE A C 1
ATOM 761 O O . PHE A 1 101 ? -8.036 8.344 6.506 1.00 97.56 101 PHE A O 1
ATOM 768 N N . SER A 1 102 ? -7.181 10.145 5.467 1.00 95.31 102 SER A N 1
ATOM 769 C CA . SER A 1 102 ? -8.433 10.867 5.252 1.00 95.31 102 SER A CA 1
ATOM 770 C C . SER A 1 102 ? -8.689 11.074 3.759 1.00 95.31 102 SER A C 1
ATOM 772 O O . SER A 1 102 ? -7.806 10.884 2.924 1.00 95.31 102 SER A O 1
ATOM 774 N N . GLU A 1 103 ? -9.895 11.512 3.396 1.00 94.69 103 GLU A N 1
ATOM 775 C CA . GLU A 1 103 ? -10.252 11.796 1.995 1.00 94.69 103 GLU A CA 1
ATOM 776 C C . GLU A 1 103 ? -9.345 12.860 1.345 1.00 94.69 103 GLU A C 1
ATOM 778 O O . GLU A 1 103 ? -9.182 12.891 0.125 1.00 94.69 103 GLU A O 1
ATOM 783 N N . GLN A 1 104 ? -8.731 13.736 2.149 1.00 95.25 104 GLN A N 1
ATOM 784 C CA . GLN A 1 104 ? -7.793 14.756 1.674 1.00 95.25 104 GLN A CA 1
ATOM 785 C C . GLN A 1 104 ? -6.338 14.270 1.632 1.00 95.25 104 GLN A C 1
ATOM 787 O O . GLN A 1 104 ? -5.483 15.004 1.131 1.00 95.25 104 GLN A O 1
ATOM 792 N N . SER A 1 105 ? -6.041 13.066 2.132 1.00 96.44 105 SER A N 1
ATOM 793 C CA . SER A 1 105 ? -4.685 12.520 2.127 1.00 96.44 10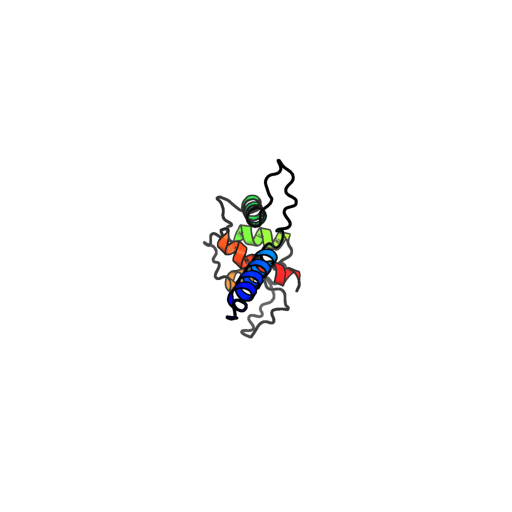5 SER A CA 1
ATOM 794 C C . SER A 1 105 ? -4.109 12.453 0.710 1.00 96.44 105 SER A C 1
ATOM 796 O O . SER A 1 105 ? -4.790 12.151 -0.278 1.00 96.44 105 SER A O 1
ATOM 798 N N . ARG A 1 106 ? -2.810 12.741 0.633 1.00 97.44 106 ARG A N 1
ATOM 799 C CA . ARG A 1 106 ? -1.951 12.454 -0.513 1.00 97.44 106 ARG A CA 1
ATOM 800 C C . ARG A 1 106 ? -0.937 11.424 -0.044 1.00 97.44 106 ARG A C 1
ATOM 802 O O . ARG A 1 106 ? -0.130 11.724 0.826 1.00 97.44 106 ARG A O 1
ATOM 809 N N . ILE A 1 107 ? -1.053 10.208 -0.560 1.00 98.19 107 ILE A N 1
ATOM 810 C CA . ILE A 1 107 ? -0.228 9.065 -0.179 1.00 98.19 107 ILE A CA 1
ATOM 811 C C . ILE A 1 107 ? 0.960 9.046 -1.139 1.00 98.19 107 ILE A C 1
ATOM 813 O O . ILE A 1 107 ? 0.806 8.676 -2.305 1.00 98.19 107 ILE A O 1
ATOM 817 N N . GLY A 1 108 ? 2.113 9.521 -0.677 1.00 97.50 108 GLY A N 1
ATOM 818 C CA . GLY A 1 108 ? 3.356 9.495 -1.434 1.00 97.50 108 GLY A CA 1
ATOM 819 C C . GLY A 1 108 ? 4.116 8.188 -1.227 1.00 97.50 108 GLY A C 1
ATOM 820 O O . GLY A 1 108 ? 3.595 7.196 -0.712 1.00 97.50 108 GLY A O 1
ATOM 821 N N . SER A 1 109 ? 5.383 8.193 -1.631 1.00 96.75 109 SER A N 1
ATOM 822 C CA . SER A 1 109 ? 6.267 7.033 -1.515 1.00 96.75 109 SER A CA 1
ATOM 823 C C . SER A 1 109 ? 6.399 6.528 -0.076 1.00 96.75 109 SER A C 1
ATOM 825 O O . SER A 1 109 ? 6.267 5.329 0.154 1.00 96.75 109 SER A O 1
ATOM 827 N N . SER A 1 110 ? 6.616 7.413 0.902 1.00 96.81 110 SER A N 1
ATOM 828 C CA . SER A 1 110 ? 6.806 6.989 2.299 1.00 96.81 110 SER A CA 1
ATOM 829 C C . SER A 1 110 ? 5.550 6.321 2.851 1.00 96.81 110 SER A C 1
ATOM 831 O O . SER A 1 110 ? 5.615 5.223 3.399 1.00 96.81 110 SER A O 1
ATOM 833 N N . GLU A 1 111 ? 4.393 6.946 2.642 1.00 98.06 111 GLU A N 1
ATOM 834 C CA . GLU A 1 111 ? 3.118 6.446 3.145 1.00 98.06 111 GLU A CA 1
ATOM 835 C C . GLU A 1 111 ? 2.745 5.117 2.480 1.00 98.06 111 GLU A C 1
ATOM 837 O O . GLU A 1 111 ? 2.316 4.182 3.154 1.00 98.06 111 GLU A O 1
ATOM 842 N N . LEU A 1 112 ? 2.946 4.991 1.163 1.00 97.50 112 LEU A N 1
ATOM 843 C CA . LEU A 1 112 ? 2.667 3.741 0.459 1.00 97.50 112 LEU A CA 1
ATOM 844 C C . LEU A 1 112 ? 3.642 2.627 0.874 1.00 97.50 112 LEU A C 1
ATOM 846 O O . LEU A 1 112 ? 3.223 1.478 1.014 1.00 97.50 112 LEU A O 1
ATOM 850 N N . GLN A 1 113 ? 4.912 2.951 1.132 1.00 97.44 113 GLN A N 1
ATOM 851 C CA . GLN A 1 113 ? 5.892 1.996 1.654 1.00 97.44 113 GLN A CA 1
ATOM 852 C C . GLN A 1 113 ? 5.487 1.455 3.034 1.00 97.44 113 GLN A C 1
ATOM 854 O O . GLN A 1 113 ? 5.582 0.249 3.266 1.00 97.44 113 GLN A O 1
ATOM 859 N N . GLU A 1 114 ? 5.011 2.321 3.930 1.00 97.62 114 GLU A N 1
ATOM 860 C CA . GLU A 1 114 ? 4.497 1.932 5.251 1.00 97.62 114 GLU A CA 1
ATOM 861 C C . GLU A 1 114 ? 3.178 1.150 5.164 1.00 97.62 114 GLU A C 1
ATOM 863 O O . GLU A 1 114 ? 2.902 0.284 5.999 1.00 97.62 114 GLU A O 1
ATOM 868 N N . PHE A 1 115 ? 2.382 1.402 4.124 1.00 97.44 115 PHE A N 1
ATOM 869 C CA . PHE A 1 115 ? 1.125 0.703 3.876 1.00 97.44 115 PHE A CA 1
ATOM 870 C C . PHE A 1 115 ? 1.322 -0.704 3.277 1.00 97.44 115 PHE A C 1
ATOM 872 O O . PHE A 1 115 ? 0.509 -1.598 3.521 1.00 97.44 115 PHE A O 1
ATOM 879 N N . CYS A 1 116 ? 2.411 -0.955 2.539 1.00 96.69 116 CYS A N 1
ATOM 880 C CA . CYS A 1 116 ? 2.687 -2.237 1.868 1.00 96.69 116 CYS A CA 1
ATOM 881 C C . CYS A 1 116 ? 2.558 -3.490 2.763 1.00 96.69 116 CYS A C 1
ATOM 883 O O . CYS A 1 116 ? 1.914 -4.448 2.326 1.00 96.69 116 CYS A O 1
ATOM 885 N N . PRO A 1 117 ? 3.086 -3.531 4.006 1.00 96.62 117 PRO A N 1
ATOM 886 C CA . PRO A 1 117 ? 2.884 -4.670 4.904 1.00 96.62 117 PRO A CA 1
ATOM 887 C C . PRO A 1 117 ? 1.410 -4.979 5.178 1.00 96.62 117 PRO A C 1
ATOM 889 O O . PRO A 1 117 ? 1.050 -6.140 5.339 1.00 96.62 117 PRO A O 1
ATOM 892 N N . THR A 1 118 ? 0.548 -3.959 5.187 1.00 95.69 118 THR A N 1
ATOM 893 C CA . THR A 1 118 ? -0.898 -4.139 5.375 1.00 95.69 118 THR A CA 1
ATOM 894 C C . THR A 1 118 ? -1.532 -4.807 4.159 1.00 95.69 118 THR A C 1
ATOM 896 O O . THR A 1 118 ? -2.344 -5.710 4.321 1.00 95.69 118 THR A O 1
ATOM 899 N N . ILE A 1 119 ? -1.118 -4.432 2.943 1.00 95.69 119 ILE A N 1
ATOM 900 C CA . ILE A 1 119 ? -1.568 -5.095 1.707 1.00 95.69 119 ILE A CA 1
ATOM 901 C C . ILE A 1 119 ? -1.152 -6.567 1.719 1.00 95.69 119 ILE A C 1
ATOM 903 O O . ILE A 1 119 ? -1.989 -7.438 1.504 1.00 95.69 119 ILE A O 1
ATOM 907 N N . LEU A 1 120 ? 0.125 -6.847 2.006 1.00 96.00 120 LEU A N 1
ATOM 908 C CA . LEU A 1 120 ? 0.642 -8.217 2.047 1.00 96.00 120 LEU A CA 1
ATOM 909 C C . LEU A 1 120 ? -0.089 -9.066 3.087 1.00 96.00 120 LEU A C 1
ATOM 911 O O . LEU A 1 120 ? -0.475 -10.191 2.797 1.00 96.00 120 LEU A O 1
ATOM 915 N N . GLN A 1 121 ? -0.326 -8.508 4.274 1.00 94.81 121 GLN A N 1
ATOM 916 C CA . GLN A 1 121 ? -1.046 -9.200 5.334 1.00 94.81 121 GLN A CA 1
ATOM 917 C C . GLN A 1 121 ? -2.495 -9.515 4.928 1.00 94.81 121 GLN A C 1
ATOM 919 O O . GLN A 1 121 ? -2.979 -10.610 5.205 1.00 94.81 121 GLN A O 1
ATOM 924 N N . GLN A 1 122 ? -3.180 -8.593 4.249 1.00 92.88 122 GLN A N 1
ATOM 925 C CA . GLN A 1 122 ? -4.552 -8.811 3.782 1.00 92.88 122 GLN A CA 1
ATOM 926 C C . GLN A 1 122 ? -4.652 -9.818 2.632 1.00 92.88 122 GLN A C 1
ATOM 928 O O . GLN A 1 122 ? -5.671 -10.491 2.526 1.00 92.88 122 GLN A O 1
ATOM 933 N N . LEU A 1 123 ? -3.610 -9.939 1.805 1.00 93.12 123 LEU A N 1
ATOM 934 C CA . LEU A 1 123 ? -3.518 -10.962 0.758 1.00 93.12 123 LEU A CA 1
ATOM 935 C C . LEU A 1 123 ? -3.252 -12.374 1.312 1.00 93.12 123 LEU A C 1
ATOM 937 O O . LEU A 1 123 ? -3.580 -13.350 0.646 1.00 93.12 123 LEU A O 1
ATOM 941 N N . ASP A 1 124 ? -2.656 -12.483 2.502 1.00 91.06 124 ASP A N 1
ATOM 942 C CA . ASP A 1 124 ? -2.340 -13.752 3.184 1.00 91.06 124 ASP A CA 1
ATOM 943 C C . ASP A 1 124 ? -3.455 -14.234 4.142 1.00 91.06 124 ASP A C 1
ATOM 945 O O . ASP A 1 124 ? -3.348 -15.307 4.733 1.00 91.06 124 ASP A O 1
ATOM 949 N N . SER A 1 125 ? -4.510 -13.430 4.337 1.00 82.69 125 SER A N 1
ATOM 950 C CA . SER A 1 125 ? -5.579 -13.671 5.330 1.00 82.69 125 SER A CA 1
ATOM 951 C C . SER A 1 125 ? -6.716 -14.573 4.856 1.00 82.69 125 SER A C 1
ATOM 953 O O . SER A 1 125 ? -7.051 -14.550 3.653 1.00 82.69 125 SER A O 1
#

Secondary structure (DSSP, 8-state):
-----HHHHHHHHHHHHHHHT---------TTSPPP-HHHHHHHHHHHH-BTTBEEHHHHHHHHHHTT-STT-TT------S---TTSPPPHHHHHHHTT--TT-EE-HHHHHHHHHHHHHHH--

Radius of gyration: 24.8 Å; chains: 1; bounding box: 87×29×44 Å

Foldseek 3Di:
DDDPPPVVVVVVVVVVVVVVVCDPPPPPDDPPDDDDDPVNVLQVLCVVQHDPQWHALVSVVVVCVVLVAQPDDPPPPPPPPDDDDLQDGHHSVVLCVVLVHDRPDTQHSVNVVVSVVVSVSRSVD

InterPro domains:
  IPR050799 Zinc Iron Protein (ZIP) Transporter [PTHR12191] (87-125)

Sequence (125 aa):
MKLLHPAFQSCLLLTLLGLWRTTPEAHASSPGAPAISAASFLQDLIHRYGEGDSLTLQQLKALLNHLDVGVGRGNVTQHVQGHRNLSTCFSSGDLFAAHNFSEQSRIGSSELQEFCPTILQQLDS

Organism: Pongo abelii (NCBI:txid9601)

pLDDT: mean 80.31, std 18.5, range [41.88, 98.44]